Protein AF-A0A967DG19-F1 (afdb_monomer)

Mean predicted aligned error: 3.45 Å

Nearest PDB structures (foldseek):
  4v7m-assembly2_D5  TM=3.537E-01  e=1.912E+00  Thermus thermophilus HB8
  4wu1-assembly2_J5  TM=3.742E-01  e=2.506E+00  Thermus thermophilus HB8
  8ud8-assembly2_25  TM=3.532E-01  e=3.069E+00  Thermus thermophilus HB8
  4czy-assembly1_D  TM=3.866E-01  e=4.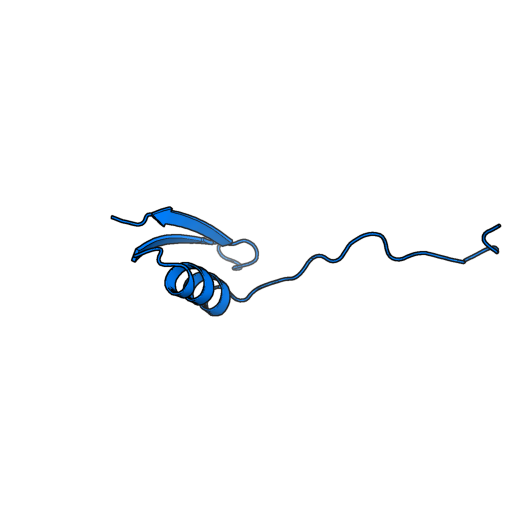926E+00  Neurospora crassa
  5j4d-assembly1_CA  TM=3.565E-01  e=3.513E+00  Thermus thermophilus HB27

Structure (mmCIF, N/CA/C/O backbone):
data_AF-A0A967DG19-F1
#
_entry.id   AF-A0A967DG19-F1
#
loop_
_atom_site.group_PDB
_atom_site.id
_atom_site.type_symbol
_atom_site.label_atom_id
_atom_site.label_alt_id
_atom_site.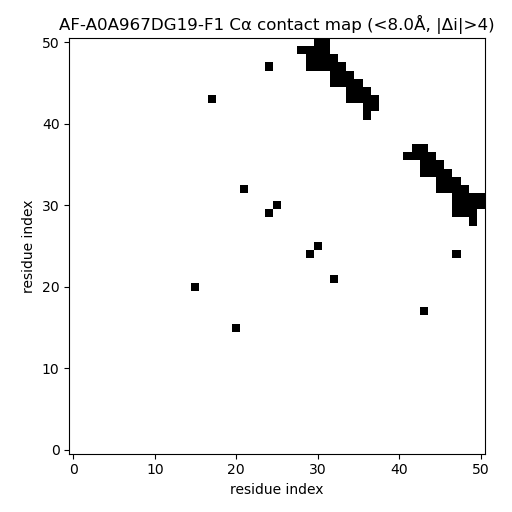label_comp_id
_atom_site.label_asym_id
_atom_site.label_entity_id
_atom_site.label_seq_id
_atom_site.pdbx_PDB_ins_code
_atom_site.Cartn_x
_atom_site.Cartn_y
_atom_site.Cartn_z
_atom_site.occupancy
_atom_site.B_iso_or_equiv
_atom_site.auth_seq_id
_atom_site.auth_comp_id
_atom_site.auth_asym_id
_atom_site.auth_atom_id
_atom_site.pdbx_PDB_model_num
ATOM 1 N N . GLN A 1 1 ? 9.353 -14.651 -33.090 1.00 84.19 1 GLN A N 1
ATOM 2 C CA . GLN A 1 1 ? 10.721 -14.225 -32.728 1.00 84.19 1 GLN A CA 1
ATOM 3 C C . GLN A 1 1 ? 10.609 -12.758 -32.344 1.00 84.19 1 GLN A C 1
ATOM 5 O O . GLN A 1 1 ? 9.888 -12.067 -33.050 1.00 84.19 1 GLN A O 1
ATOM 10 N N . PHE A 1 2 ? 11.205 -12.314 -31.237 1.00 93.19 2 PHE A N 1
ATOM 11 C CA . PHE A 1 2 ? 11.220 -10.885 -30.905 1.00 93.19 2 PHE A CA 1
ATOM 12 C C . PHE A 1 2 ? 12.269 -10.168 -31.756 1.00 93.19 2 PHE A C 1
ATOM 14 O O . PHE A 1 2 ? 13.349 -10.718 -31.991 1.00 93.19 2 PHE A O 1
ATOM 21 N N . HIS A 1 3 ? 11.952 -8.963 -32.215 1.00 96.06 3 HIS A N 1
ATOM 22 C CA . HIS A 1 3 ? 12.901 -8.081 -32.884 1.00 96.06 3 HIS A CA 1
ATOM 23 C C . HIS A 1 3 ? 13.828 -7.411 -31.861 1.00 96.06 3 HIS A C 1
ATOM 25 O O . HIS A 1 3 ? 13.512 -7.299 -30.674 1.00 96.06 3 HIS A O 1
ATOM 31 N N . THR A 1 4 ? 14.988 -6.934 -32.314 1.00 96.44 4 THR A N 1
ATOM 32 C CA . THR A 1 4 ? 15.898 -6.155 -31.466 1.00 96.44 4 THR A CA 1
ATOM 33 C C . THR A 1 4 ? 15.173 -4.937 -30.891 1.00 96.44 4 THR A C 1
ATOM 35 O O . THR A 1 4 ? 14.680 -4.098 -31.639 1.00 96.44 4 THR A O 1
ATOM 38 N N . GLY A 1 5 ? 15.128 -4.843 -29.560 1.00 96.06 5 GLY A N 1
ATOM 39 C CA . GLY A 1 5 ? 14.480 -3.744 -28.840 1.00 96.06 5 GLY A CA 1
ATOM 40 C C . GLY A 1 5 ? 13.002 -3.966 -28.511 1.00 96.06 5 GLY A C 1
ATOM 41 O O . GLY A 1 5 ? 12.427 -3.143 -27.802 1.00 96.06 5 GLY A O 1
ATOM 42 N N . GLU A 1 6 ? 12.383 -5.063 -28.957 1.00 97.19 6 GLU A N 1
ATOM 43 C CA . GLU A 1 6 ? 11.039 -5.400 -28.491 1.00 97.19 6 GLU A CA 1
ATOM 44 C C . GLU A 1 6 ? 11.062 -5.823 -27.022 1.00 97.19 6 GLU A C 1
ATOM 46 O O . GLU A 1 6 ? 11.895 -6.619 -26.584 1.00 97.19 6 GLU A O 1
ATOM 51 N N . MET A 1 7 ? 10.103 -5.294 -26.266 1.00 96.06 7 MET A N 1
ATOM 52 C CA . MET A 1 7 ? 9.860 -5.651 -24.876 1.00 96.06 7 MET A CA 1
ATOM 53 C C . MET A 1 7 ? 8.404 -6.061 -24.710 1.00 96.06 7 MET A C 1
ATOM 55 O O . MET A 1 7 ? 7.519 -5.567 -25.410 1.00 96.06 7 MET A O 1
ATOM 59 N N . ILE A 1 8 ? 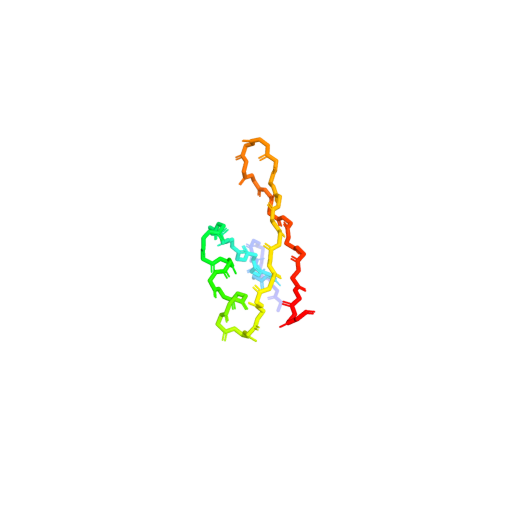8.159 -6.942 -23.745 1.00 95.50 8 ILE A N 1
ATOM 60 C CA . ILE A 1 8 ? 6.812 -7.300 -23.314 1.00 95.50 8 ILE A CA 1
ATOM 61 C C . ILE A 1 8 ? 6.609 -6.879 -21.870 1.00 95.50 8 ILE A C 1
ATOM 63 O O . ILE A 1 8 ? 7.518 -6.953 -21.045 1.00 95.50 8 ILE A O 1
ATOM 67 N N . HIS A 1 9 ? 5.392 -6.445 -21.575 1.00 96.38 9 HIS A N 1
ATOM 68 C CA . HIS A 1 9 ? 4.969 -6.136 -20.222 1.00 96.38 9 HIS A CA 1
ATOM 69 C C . HIS A 1 9 ? 4.812 -7.425 -19.416 1.00 96.38 9 HIS A C 1
ATOM 71 O O . HIS A 1 9 ? 4.046 -8.304 -19.813 1.00 96.38 9 HIS A O 1
ATOM 77 N N . THR A 1 10 ? 5.514 -7.540 -18.291 1.00 97.06 10 THR A N 1
ATOM 78 C CA . THR A 1 10 ? 5.507 -8.764 -17.474 1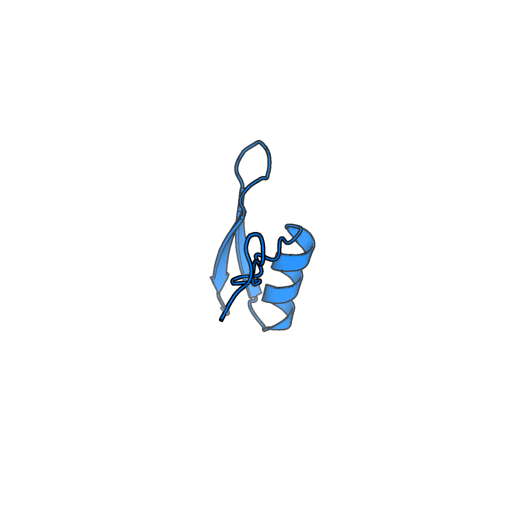.00 97.06 10 THR A CA 1
ATOM 79 C C . THR A 1 10 ? 4.741 -8.618 -16.165 1.00 97.06 10 THR A C 1
ATOM 81 O O . THR A 1 10 ? 4.297 -9.622 -15.618 1.00 97.06 10 THR A O 1
ATOM 84 N N . GLU A 1 11 ? 4.568 -7.398 -15.650 1.00 97.81 11 GLU A N 1
ATOM 85 C CA . GLU A 1 11 ? 3.950 -7.171 -14.342 1.00 97.81 11 GLU A CA 1
ATOM 86 C C . GLU A 1 11 ? 3.355 -5.766 -14.208 1.00 97.81 11 GLU A C 1
ATOM 88 O O . GLU A 1 11 ? 3.955 -4.780 -14.626 1.00 97.81 11 GLU A O 1
ATOM 93 N N . ASN A 1 12 ? 2.197 -5.666 -13.547 1.00 96.81 12 ASN A N 1
ATOM 94 C CA . ASN A 1 12 ? 1.683 -4.403 -13.018 1.00 96.81 12 ASN A CA 1
ATOM 95 C C . ASN A 1 12 ? 1.869 -4.348 -11.499 1.00 96.81 12 ASN A C 1
ATOM 97 O O . ASN A 1 12 ? 1.415 -5.241 -10.789 1.00 96.81 12 ASN A O 1
ATOM 101 N N . SER A 1 13 ? 2.439 -3.253 -10.995 1.00 95.75 13 SER A N 1
ATOM 102 C CA . SER A 1 13 ? 2.543 -2.987 -9.556 1.00 95.75 13 SER A CA 1
ATOM 103 C C . SER A 1 13 ? 1.697 -1.770 -9.181 1.00 95.75 13 SER A C 1
ATOM 105 O O . SER A 1 13 ? 2.181 -0.637 -9.159 1.00 95.75 13 SER A O 1
ATOM 107 N N . TYR A 1 14 ? 0.412 -2.002 -8.906 1.00 95.38 14 TYR A N 1
ATOM 108 C CA . TYR A 1 14 ? -0.512 -0.945 -8.492 1.00 95.38 14 TYR A CA 1
ATOM 109 C C . TYR A 1 14 ? -0.115 -0.365 -7.133 1.00 95.38 14 TYR A C 1
ATOM 111 O O . TYR A 1 14 ? 0.231 -1.097 -6.203 1.00 95.38 14 TYR A O 1
ATOM 119 N N . LYS A 1 15 ? -0.180 0.962 -7.020 1.00 95.75 15 LYS A N 1
ATOM 120 C CA . LYS A 1 15 ? 0.108 1.706 -5.791 1.00 95.75 15 LYS A CA 1
ATOM 121 C C . LYS A 1 15 ? -1.177 2.334 -5.271 1.00 95.75 15 LYS A C 1
ATOM 123 O O . LYS A 1 15 ? -1.995 2.808 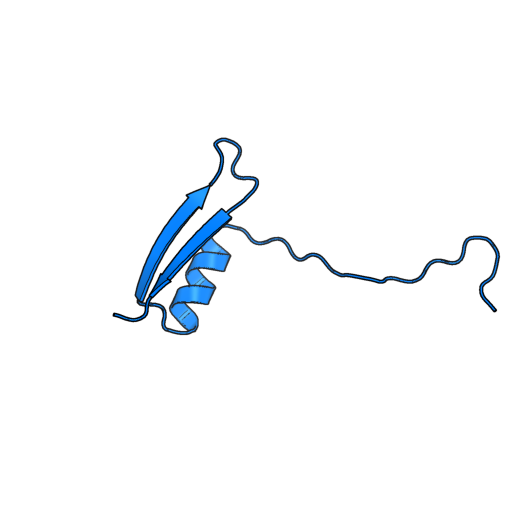-6.056 1.00 95.75 15 LYS A O 1
ATOM 128 N N . TYR A 1 16 ? -1.337 2.338 -3.952 1.00 96.62 16 TYR A N 1
ATOM 129 C CA . TYR A 1 16 ? -2.567 2.773 -3.298 1.00 96.62 16 TYR A CA 1
ATOM 130 C C . TYR A 1 16 ? -2.279 3.847 -2.252 1.00 96.62 16 TYR A C 1
ATOM 132 O O . TYR A 1 16 ? -1.384 3.664 -1.424 1.00 96.62 16 TYR A O 1
ATOM 140 N N . PRO A 1 17 ? -3.069 4.932 -2.214 1.00 96.00 17 PRO A N 1
ATOM 141 C CA . PRO A 1 17 ? -3.107 5.811 -1.056 1.00 96.00 17 PRO A CA 1
ATOM 142 C C . PRO A 1 17 ? -3.605 5.051 0.178 1.00 96.00 17 PRO A C 1
ATOM 144 O O . PRO A 1 17 ? -4.553 4.266 0.085 1.00 96.00 17 PRO A O 1
ATOM 147 N N . LYS A 1 18 ? -3.045 5.354 1.358 1.00 96.75 18 LYS A N 1
ATOM 148 C CA . LYS A 1 18 ? -3.445 4.730 2.633 1.00 96.75 18 LYS A CA 1
ATOM 149 C C . LYS A 1 18 ? -4.960 4.733 2.843 1.00 96.75 18 LYS A C 1
ATOM 151 O O . LYS A 1 18 ? -5.536 3.695 3.147 1.00 96.75 18 LYS A O 1
ATOM 156 N N . ALA A 1 19 ? -5.614 5.876 2.636 1.00 96.75 19 ALA A N 1
ATOM 157 C CA . ALA A 1 19 ? -7.058 6.006 2.835 1.00 96.75 19 ALA A CA 1
ATOM 158 C C . ALA A 1 19 ? -7.876 5.064 1.932 1.00 96.75 19 ALA A C 1
ATOM 160 O O . ALA A 1 19 ? -8.847 4.467 2.388 1.00 96.75 19 ALA A O 1
ATOM 161 N N . MET A 1 20 ? -7.461 4.893 0.674 1.00 97.88 20 MET A N 1
ATOM 162 C CA . MET A 1 20 ? -8.135 3.997 -0.266 1.00 97.88 20 MET A CA 1
ATOM 163 C C . MET A 1 20 ? -7.979 2.537 0.161 1.00 97.88 20 MET A C 1
ATOM 165 O O . MET A 1 20 ? -8.964 1.806 0.191 1.00 97.88 20 MET A O 1
ATOM 169 N N . PHE A 1 21 ? -6.770 2.124 0.548 1.00 97.69 21 PHE A N 1
ATOM 170 C CA . PHE A 1 21 ? -6.525 0.741 0.958 1.00 97.69 21 PHE A CA 1
ATOM 171 C C . PHE A 1 21 ? -7.294 0.376 2.239 1.00 97.69 21 PHE A C 1
ATOM 173 O O . PHE A 1 21 ? -7.899 -0.690 2.322 1.00 97.69 21 PHE A O 1
ATOM 180 N N . LEU A 1 22 ? -7.354 1.293 3.214 1.00 97.56 22 LEU A N 1
ATOM 181 C CA . LEU A 1 22 ? -8.152 1.108 4.432 1.00 97.56 22 LEU A CA 1
ATOM 182 C C . LEU A 1 22 ? 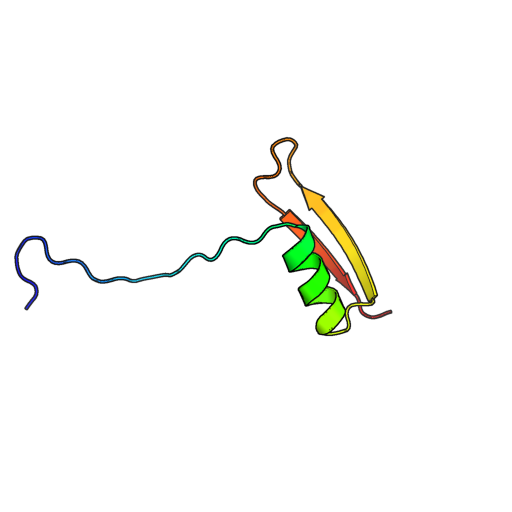-9.652 1.000 4.135 1.00 97.56 22 LEU A C 1
ATOM 184 O O . LEU A 1 22 ? -10.333 0.169 4.731 1.00 97.56 22 LEU A O 1
ATOM 188 N N . LYS A 1 23 ? -10.160 1.800 3.190 1.00 97.88 23 LYS A N 1
ATOM 189 C CA . LYS A 1 23 ? -11.554 1.713 2.747 1.00 97.88 23 LYS A CA 1
ATOM 190 C C . LYS A 1 23 ? -11.859 0.346 2.126 1.00 97.88 23 LYS A C 1
ATOM 192 O O . LYS A 1 23 ? -12.863 -0.258 2.482 1.00 97.88 23 LYS A O 1
ATOM 197 N N . MET A 1 24 ? -10.973 -0.174 1.276 1.00 97.88 24 MET A N 1
ATOM 198 C CA . MET A 1 24 ? -11.148 -1.501 0.671 1.00 97.88 24 MET A CA 1
ATOM 199 C C . MET A 1 24 ? -11.221 -2.614 1.726 1.00 97.88 24 MET A C 1
ATOM 201 O O . MET A 1 24 ? -12.047 -3.513 1.604 1.00 97.88 24 MET A O 1
ATOM 205 N N . LEU A 1 25 ? -10.405 -2.542 2.786 1.00 97.62 25 LEU A N 1
ATOM 206 C CA . LEU A 1 25 ? -10.476 -3.498 3.900 1.00 97.62 25 LEU A CA 1
ATOM 207 C C . LEU A 1 25 ? -11.847 -3.462 4.597 1.00 97.62 25 LEU A C 1
ATOM 209 O O . LEU A 1 25 ? -12.420 -4.511 4.887 1.00 97.62 25 LEU A O 1
ATOM 213 N N . GLN A 1 26 ? -12.395 -2.268 4.829 1.00 95.88 26 GLN A N 1
ATOM 214 C CA . GLN A 1 26 ? -13.719 -2.108 5.437 1.00 95.88 26 GLN A CA 1
ATOM 215 C C . GLN A 1 26 ? -14.842 -2.625 4.532 1.00 95.88 26 GLN A C 1
ATOM 217 O O . GLN A 1 26 ? -15.761 -3.281 5.015 1.00 95.88 26 GLN A O 1
ATOM 222 N N . GLU A 1 27 ? -14.761 -2.373 3.224 1.00 97.69 27 GLU A N 1
ATOM 223 C CA . GLU A 1 27 ? -15.759 -2.826 2.244 1.00 97.69 27 GLU A CA 1
ATOM 224 C C . GLU A 1 27 ? -15.867 -4.354 2.175 1.00 97.69 27 GLU A C 1
ATOM 226 O O . GLU A 1 27 ? -16.957 -4.881 1.960 1.00 97.69 27 GLU A O 1
ATOM 231 N N . VAL A 1 28 ? -14.767 -5.073 2.418 1.00 96.44 28 VAL A N 1
ATOM 232 C CA . VAL A 1 28 ? -14.768 -6.545 2.496 1.00 96.44 28 VAL A CA 1
ATOM 233 C C . VAL A 1 28 ? -15.036 -7.078 3.909 1.00 96.44 28 VAL A C 1
ATOM 235 O O . VAL A 1 28 ? -14.963 -8.282 4.142 1.00 96.44 28 VAL A O 1
ATOM 238 N N . GLY A 1 29 ? -15.383 -6.195 4.849 1.00 96.62 29 GLY A N 1
ATOM 239 C CA . GLY A 1 29 ? -15.905 -6.544 6.167 1.00 96.62 29 GLY A CA 1
ATOM 240 C C . GLY A 1 29 ? -14.891 -6.562 7.309 1.00 96.62 29 GLY A C 1
ATOM 241 O O . GLY A 1 29 ? -15.290 -6.876 8.429 1.00 96.62 29 GLY A O 1
ATOM 242 N N . PHE A 1 30 ? -13.614 -6.222 7.092 1.00 97.94 30 PHE A N 1
ATOM 243 C CA . PHE A 1 30 ? -12.677 -6.070 8.212 1.00 97.94 30 PHE A CA 1
ATOM 244 C C . PHE A 1 30 ? -13.105 -4.888 9.089 1.00 97.94 30 PHE A C 1
ATOM 246 O O . PHE A 1 30 ? -13.278 -3.769 8.605 1.00 97.94 30 PHE A O 1
ATOM 253 N N . THR A 1 31 ? -13.263 -5.127 10.390 1.00 95.12 31 THR A N 1
ATOM 254 C CA . THR A 1 31 ? -13.802 -4.138 11.339 1.00 95.12 31 THR A CA 1
ATOM 255 C C . THR A 1 31 ? -12.744 -3.579 12.287 1.00 95.12 31 THR A C 1
ATOM 257 O O . THR A 1 31 ? -12.895 -2.460 12.772 1.00 95.12 31 THR A O 1
ATOM 260 N N . GLN A 1 32 ? -11.647 -4.307 12.516 1.00 96.12 32 GLN A N 1
ATOM 261 C CA . GLN A 1 32 ? -10.490 -3.839 13.280 1.00 96.12 32 GLN A CA 1
ATOM 262 C C . GLN A 1 32 ? -9.285 -3.748 12.357 1.00 96.12 32 GLN A C 1
ATOM 264 O O . GLN A 1 32 ? -8.843 -4.762 11.824 1.00 96.12 32 GLN A O 1
ATOM 269 N N . VAL A 1 33 ? -8.740 -2.545 12.176 1.00 96.69 33 VAL A N 1
ATOM 270 C CA . VAL A 1 33 ? -7.555 -2.330 11.341 1.00 96.69 33 VAL A CA 1
ATOM 271 C C . VAL A 1 33 ? -6.552 -1.467 12.090 1.00 96.69 33 VAL A C 1
ATOM 273 O O . VAL A 1 33 ? -6.861 -0.346 12.485 1.00 96.69 33 VAL A O 1
ATOM 276 N N . THR A 1 34 ? -5.333 -1.978 12.244 1.00 97.44 34 THR A N 1
ATOM 277 C CA . THR A 1 34 ? -4.172 -1.193 12.671 1.00 97.44 34 THR A CA 1
ATOM 278 C C . THR A 1 34 ? -3.232 -1.034 11.490 1.00 97.44 34 THR A C 1
ATOM 280 O O . THR A 1 34 ? -2.971 -1.995 10.766 1.00 97.44 34 THR A O 1
ATOM 283 N N . ALA A 1 35 ? -2.747 0.185 11.267 1.00 97.75 35 ALA A N 1
ATOM 284 C CA . ALA A 1 35 ? -1.926 0.496 10.111 1.00 97.75 35 ALA A CA 1
ATOM 285 C C . ALA A 1 35 ? -0.710 1.341 10.483 1.00 97.75 35 ALA A C 1
ATOM 287 O O . ALA A 1 35 ? -0.845 2.384 11.126 1.00 97.75 35 ALA A O 1
ATOM 288 N N . TRP A 1 36 ? 0.451 0.922 9.991 1.00 98.31 36 TRP A N 1
ATOM 289 C CA . TRP A 1 36 ? 1.733 1.588 10.190 1.00 98.31 36 TRP A CA 1
ATOM 290 C C . TRP A 1 36 ? 2.334 1.976 8.852 1.00 98.31 36 TRP A C 1
ATOM 292 O O . TRP A 1 36 ? 2.097 1.320 7.839 1.00 98.31 36 TRP A O 1
ATOM 302 N N . THR A 1 37 ? 3.111 3.048 8.865 1.00 97.94 37 THR A N 1
ATOM 303 C CA . THR A 1 37 ? 3.862 3.502 7.703 1.00 97.94 37 THR A CA 1
ATOM 304 C C . THR A 1 37 ? 5.204 4.051 8.165 1.00 97.94 37 THR A C 1
ATOM 306 O O . THR A 1 37 ? 5.334 4.474 9.316 1.00 97.94 37 THR A O 1
ATOM 309 N N . ASP A 1 38 ? 6.203 4.010 7.292 1.00 97.94 38 ASP A N 1
ATOM 310 C CA . ASP A 1 38 ? 7.467 4.722 7.478 1.00 97.94 38 ASP A CA 1
ATOM 311 C C . ASP A 1 38 ? 7.251 6.253 7.525 1.00 97.94 38 ASP A C 1
ATOM 313 O O . ASP A 1 38 ? 6.213 6.726 7.058 1.00 97.94 38 ASP A O 1
ATOM 317 N N . PRO A 1 39 ? 8.197 7.051 8.064 1.00 97.69 39 PRO A N 1
ATOM 318 C CA . PRO A 1 39 ? 8.036 8.506 8.197 1.00 97.69 39 PRO A CA 1
ATOM 319 C C . PRO A 1 39 ? 7.698 9.225 6.884 1.00 97.69 39 PRO A C 1
ATOM 321 O O . PRO A 1 39 ? 6.912 10.169 6.883 1.00 97.69 39 PRO A O 1
ATOM 324 N N . GLU A 1 40 ? 8.236 8.725 5.771 1.00 97.12 40 GLU A N 1
ATOM 325 C CA . GLU A 1 40 ? 8.024 9.268 4.426 1.00 97.12 40 GLU A CA 1
ATOM 326 C C . GLU A 1 40 ? 6.754 8.721 3.751 1.00 97.12 40 GLU A C 1
ATOM 328 O O . GLU A 1 40 ? 6.397 9.127 2.649 1.00 97.12 40 GLU A O 1
ATOM 333 N N . SER A 1 41 ? 6.030 7.821 4.419 1.00 94.62 41 SER A N 1
ATOM 334 C CA . SER A 1 41 ? 4.782 7.221 3.944 1.00 94.62 41 SER A CA 1
ATOM 335 C C . SER A 1 41 ? 4.887 6.435 2.626 1.00 94.62 41 SER A C 1
ATOM 337 O O . SER A 1 41 ? 3.922 6.370 1.862 1.00 94.62 41 SER A O 1
ATOM 339 N N . ASN A 1 42 ? 6.035 5.806 2.358 1.00 95.62 42 ASN A N 1
ATOM 340 C CA . ASN A 1 42 ? 6.270 5.022 1.142 1.00 95.62 42 ASN A CA 1
ATOM 341 C C . ASN A 1 42 ? 5.713 3.592 1.205 1.00 95.62 42 ASN A C 1
ATOM 343 O O . ASN A 1 42 ? 5.443 2.991 0.161 1.00 95.62 42 ASN A O 1
ATOM 347 N N . PHE A 1 43 ? 5.558 3.021 2.401 1.00 97.81 43 PHE A N 1
ATOM 348 C CA . PHE A 1 43 ? 5.126 1.640 2.580 1.00 97.81 43 PHE A CA 1
ATOM 349 C C . PHE A 1 43 ? 4.137 1.485 3.735 1.00 97.81 43 PHE A C 1
ATOM 351 O O . PHE A 1 43 ? 4.432 1.797 4.886 1.00 97.81 43 PHE A O 1
ATOM 358 N N . LEU A 1 44 ? 2.965 0.932 3.421 1.00 98.00 44 LEU A N 1
ATOM 359 C CA . LEU A 1 44 ? 1.879 0.710 4.368 1.00 98.00 44 LEU A CA 1
ATOM 360 C C . LEU A 1 44 ? 1.827 -0.759 4.794 1.00 98.00 44 LEU A C 1
ATOM 362 O O . LEU A 1 44 ? 1.694 -1.650 3.957 1.00 98.00 44 LEU A O 1
ATOM 366 N N . VAL A 1 45 ? 1.839 -1.004 6.102 1.00 98.31 45 VAL A N 1
ATOM 367 C CA . VAL A 1 45 ? 1.549 -2.318 6.689 1.00 98.31 45 VAL A CA 1
ATOM 368 C C . VAL A 1 45 ? 0.203 -2.246 7.397 1.00 98.31 45 VAL A C 1
ATOM 370 O O . VAL A 1 45 ? -0.011 -1.354 8.218 1.00 98.31 45 VAL A O 1
ATOM 373 N N . CYS A 1 46 ? -0.697 -3.188 7.109 1.00 98.19 46 CYS A N 1
ATOM 374 C CA . CYS A 1 46 ? -1.998 -3.301 7.768 1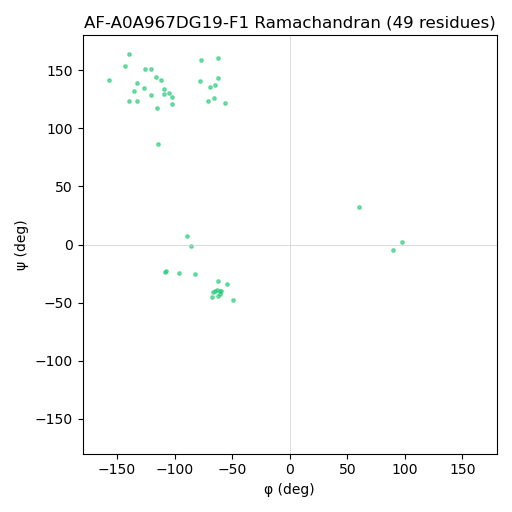.00 98.19 46 CYS A CA 1
ATOM 375 C C . CYS A 1 46 ? -2.143 -4.655 8.466 1.00 98.19 46 CYS A C 1
ATOM 377 O O . CYS A 1 46 ? -1.982 -5.699 7.840 1.00 98.19 46 CYS A O 1
ATOM 379 N N . PHE A 1 47 ? -2.512 -4.630 9.743 1.00 98.06 47 PHE A N 1
ATOM 380 C CA . PHE A 1 47 ? -3.044 -5.780 10.467 1.00 98.06 47 PHE A CA 1
ATOM 381 C C . PHE A 1 47 ? -4.562 -5.611 10.578 1.00 98.06 47 PHE A C 1
ATOM 383 O O . PHE A 1 47 ? -5.017 -4.591 11.098 1.00 98.06 47 PHE A O 1
ATOM 390 N N . ALA A 1 48 ? -5.336 -6.567 10.056 1.00 97.56 48 ALA A N 1
ATOM 391 C CA . ALA A 1 48 ? -6.791 -6.459 9.944 1.00 97.56 48 ALA A CA 1
ATOM 392 C C . ALA A 1 48 ? -7.515 -7.721 10.447 1.00 97.56 48 ALA A C 1
ATOM 394 O O . ALA A 1 48 ? -7.092 -8.839 10.156 1.00 97.56 48 ALA A O 1
ATOM 395 N N . GLY A 1 49 ? -8.621 -7.534 11.173 1.00 96.69 49 GLY A N 1
ATOM 396 C CA . GLY A 1 49 ? -9.473 -8.592 11.727 1.00 96.69 49 GLY A CA 1
ATOM 397 C C . GLY A 1 49 ? -10.972 -8.279 11.620 1.00 96.69 49 GLY A C 1
ATOM 398 O O . GLY A 1 49 ? -11.368 -7.141 11.358 1.00 96.69 49 GLY A O 1
ATOM 399 N N . PHE A 1 50 ? -11.815 -9.302 11.792 1.00 91.94 50 PHE A N 1
ATOM 400 C CA . PHE A 1 50 ? -13.276 -9.204 11.632 1.00 91.94 50 PHE A CA 1
ATOM 401 C C . PHE A 1 50 ? -14.038 -8.988 12.947 1.00 91.94 50 PHE A C 1
ATOM 403 O O . PHE A 1 50 ? -15.147 -8.454 12.900 1.00 91.94 50 PHE A O 1
ATOM 410 N N . LYS A 1 51 ? -13.467 -9.393 14.089 1.00 70.56 51 LYS A N 1
ATOM 411 C CA . LYS A 1 51 ? -13.984 -9.248 1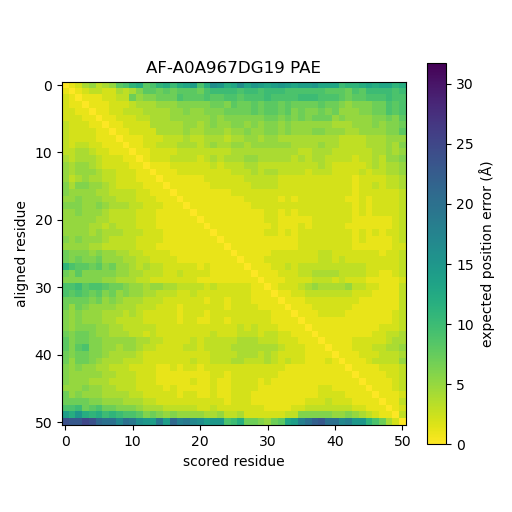5.457 1.00 70.56 51 LYS A CA 1
ATOM 412 C C . LYS A 1 51 ? -12.864 -9.508 16.456 1.00 70.56 51 LYS A C 1
ATOM 414 O O . LYS A 1 51 ? -12.081 -10.443 16.181 1.00 70.56 51 LYS A O 1
#

Sequence (51 aa):
QFHTGEMIHTENSYKYPKAMFLKMLQEVGFTQVTAWTDPESNFLVCFA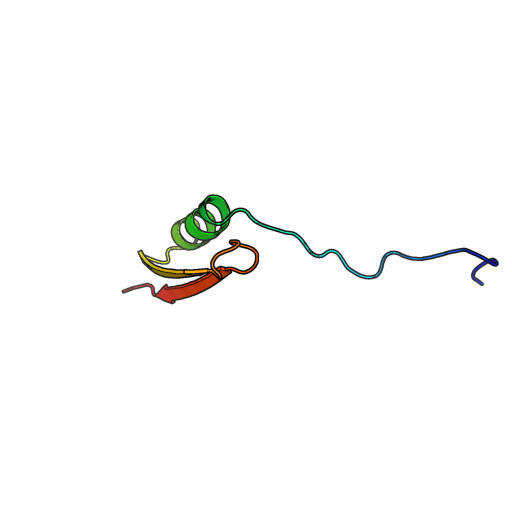GFK

Radius of gyration: 17.45 Å; Cα contacts (8 Å, |Δi|>4): 38; chains: 1; bounding box: 32×24×48 Å

Solvent-accessible surface area (backbone atoms only — not comparable to full-atom values): 3571 Å² total; per-residue (Å²): 132,85,58,95,89,69,81,78,93,86,79,86,84,88,82,74,58,68,70,59,53,54,50,53,44,43,76,76,54,39,70,45,74,51,76,49,60,51,98,84,61,84,51,81,48,74,52,73,38,68,125

pLDDT: mean 96.01, std 4.19, range [70.56, 98.31]

Foldseek 3Di:
DDDVPDDDDDDDDDDDDPVRVVVVLVVVQFDDWDWDADPVRPDIDIDTHND

Secondary structure (DSSP, 8-state):
-PPTT------------HHHHHHHHHHTT--EEEEEE-TT---EEEEEE--